Protein AF-A0A0F9PUW6-F1 (afdb_monomer)

Foldseek 3Di:
DWDWDADPPPRAIWIWDDDPVDIDIGGCVVCVVPPPPPPPPDD

Nearest PDB structures (foldseek):
  3fm2-assembly1_B  TM=6.472E-01  e=3.617E+00  Trichormus variabilis ATCC 29413
  8dt6-assembly1_A  TM=7.229E-01  e=6.878E+00  Elizabethkingia anophelis NUHP1
  1txd-assembly1_A  TM=5.606E-01  e=3.617E+00  Homo sapiens
  5wbf-assembly2_B  TM=4.048E-01  e=6.450E+00  Helicobacter pylori 26695

Secondary structure (DSSP, 8-sta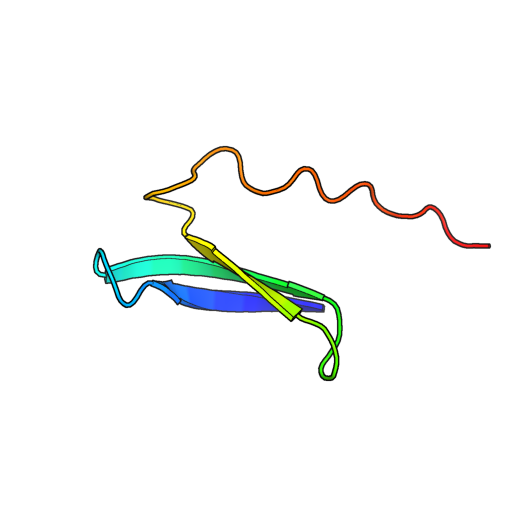te):
-EEEEE-TTTS-EEEEEE-SSSEEEEETTT-TT----------

Sequence (43 aa):
MKRQTICTDCGGTATITGTEDDYEIICNHCDPRGPVVKEKEGE

Mean predicted aligned error: 7.74 Å

Solvent-accessible surface area (backbone atoms only — not comparable to full-atom values): 2803 Å² total; per-residue (Å²): 93,82,49,77,50,69,27,87,88,79,68,36,58,16,43,34,45,41,50,98,93,54,63,47,80,40,34,50,68,88,40,69,80,55,80,84,74,72,77,74,76,84,130

Radius of gyration: 11.21 Å; Cα contacts (8 Å, |Δi|>4): 63; chains: 1; bounding box: 32×16×23 Å

Structure (mmCIF, N/CA/C/O backbone):
data_AF-A0A0F9PUW6-F1
#
_entry.id   AF-A0A0F9PUW6-F1
#
loop_
_atom_site.group_PDB
_atom_site.id
_atom_site.type_symbol
_atom_site.label_atom_id
_atom_site.label_alt_id
_atom_site.label_comp_id
_atom_site.label_asym_id
_atom_site.label_entity_id
_atom_site.label_seq_id
_atom_site.pdbx_PDB_ins_code
_atom_site.Cartn_x
_atom_site.Cartn_y
_atom_site.Cartn_z
_atom_site.occupancy
_atom_site.B_iso_or_equiv
_atom_site.auth_seq_id
_atom_site.auth_comp_id
_atom_site.auth_asym_id
_atom_site.auth_atom_id
_atom_site.pdbx_PDB_model_num
ATOM 1 N N . MET A 1 1 ? -6.441 5.280 8.645 1.00 60.44 1 MET A N 1
ATOM 2 C CA . MET A 1 1 ? -5.212 6.089 8.454 1.00 60.44 1 MET A CA 1
ATOM 3 C C . MET A 1 1 ? -4.689 5.862 7.035 1.00 60.44 1 MET A C 1
ATOM 5 O O . MET A 1 1 ? -4.870 4.763 6.530 1.00 60.44 1 MET A O 1
ATOM 9 N N . LYS A 1 2 ? -4.083 6.862 6.374 1.00 66.56 2 LYS A N 1
ATOM 10 C CA . LYS A 1 2 ? -3.408 6.677 5.071 1.00 66.56 2 LYS A CA 1
ATOM 11 C C . LYS A 1 2 ? -1.891 6.696 5.298 1.00 66.56 2 LYS A C 1
ATOM 13 O O . LYS A 1 2 ? -1.375 7.700 5.781 1.00 66.56 2 LYS A O 1
ATOM 18 N N . ARG A 1 3 ? -1.191 5.597 5.001 1.00 81.12 3 ARG A N 1
ATOM 19 C CA . ARG A 1 3 ? 0.286 5.487 5.058 1.00 81.12 3 ARG A CA 1
ATOM 20 C C . ARG A 1 3 ? 0.819 5.085 3.681 1.00 81.12 3 ARG A C 1
ATOM 22 O O . ARG A 1 3 ? 0.081 4.506 2.897 1.00 81.12 3 ARG A O 1
ATOM 29 N N . GLN A 1 4 ? 2.072 5.396 3.363 1.00 85.25 4 GLN A N 1
ATOM 30 C CA . GLN A 1 4 ? 2.710 4.985 2.104 1.00 85.25 4 GLN A CA 1
ATOM 31 C C . GLN A 1 4 ? 3.814 3.962 2.377 1.00 85.25 4 GLN A C 1
ATOM 33 O O . GLN A 1 4 ? 4.491 4.035 3.399 1.00 85.25 4 GLN A O 1
ATOM 38 N N . THR A 1 5 ? 3.976 3.008 1.466 1.00 87.81 5 THR A N 1
ATOM 39 C CA . THR A 1 5 ? 5.002 1.959 1.496 1.00 87.81 5 THR A CA 1
ATOM 40 C C . THR A 1 5 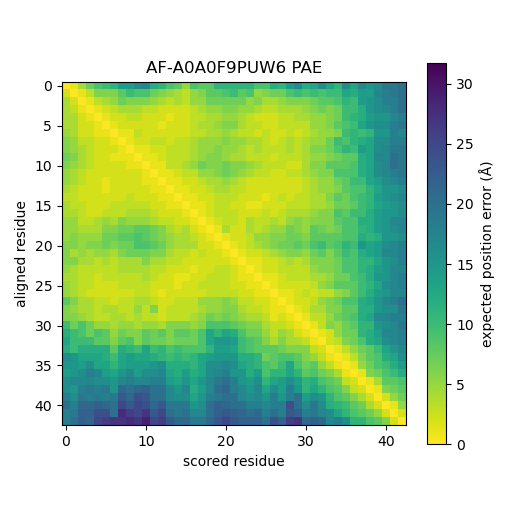? 5.494 1.659 0.076 1.00 87.81 5 THR A C 1
ATOM 42 O O . THR A 1 5 ? 5.072 2.306 -0.884 1.00 87.81 5 THR A O 1
ATOM 45 N N . ILE A 1 6 ? 6.400 0.696 -0.076 1.00 88.81 6 ILE A N 1
ATOM 46 C CA . ILE A 1 6 ? 6.893 0.225 -1.372 1.00 88.81 6 ILE A CA 1
ATOM 47 C C . ILE A 1 6 ? 6.201 -1.092 -1.729 1.00 88.81 6 ILE A C 1
ATOM 49 O O . ILE A 1 6 ? 6.107 -1.999 -0.904 1.00 88.81 6 ILE A O 1
ATOM 53 N N . CYS A 1 7 ? 5.706 -1.194 -2.960 1.00 86.62 7 CYS A N 1
ATOM 54 C CA . CYS A 1 7 ? 5.189 -2.437 -3.515 1.00 86.62 7 CYS A CA 1
ATOM 55 C C . CYS A 1 7 ? 6.345 -3.411 -3.740 1.00 86.62 7 CYS A C 1
ATOM 57 O O . CYS A 1 7 ? 7.308 -3.094 -4.437 1.00 86.62 7 CYS A O 1
ATOM 59 N N . THR A 1 8 ? 6.231 -4.607 -3.178 1.00 86.25 8 THR A N 1
ATOM 60 C CA . THR A 1 8 ? 7.258 -5.647 -3.277 1.00 86.25 8 THR A CA 1
ATOM 61 C C . THR A 1 8 ? 7.374 -6.255 -4.673 1.00 86.25 8 THR A C 1
ATOM 63 O O . THR A 1 8 ? 8.442 -6.745 -5.020 1.00 86.25 8 THR A O 1
ATOM 66 N N . ASP A 1 9 ? 6.315 -6.194 -5.482 1.00 85.44 9 ASP A N 1
ATOM 67 C CA . ASP A 1 9 ? 6.279 -6.799 -6.818 1.00 85.44 9 ASP A CA 1
ATOM 68 C C . ASP A 1 9 ? 6.971 -5.946 -7.887 1.00 85.44 9 ASP A C 1
ATOM 70 O O . ASP A 1 9 ? 7.703 -6.470 -8.723 1.00 85.44 9 ASP A O 1
ATOM 74 N N . CYS A 1 10 ? 6.752 -4.627 -7.879 1.00 88.31 10 CYS A N 1
ATOM 75 C CA . CYS A 1 10 ? 7.264 -3.723 -8.919 1.00 88.31 10 CYS A CA 1
ATOM 76 C C . CYS A 1 10 ? 8.239 -2.655 -8.406 1.00 88.31 10 CYS A C 1
ATOM 78 O O . CYS A 1 10 ? 8.776 -1.889 -9.203 1.00 88.31 10 CYS A O 1
ATOM 80 N N . GLY A 1 11 ? 8.443 -2.551 -7.088 1.00 88.19 11 GLY A N 1
ATOM 81 C CA . GLY A 1 11 ? 9.256 -1.498 -6.468 1.00 88.19 11 GLY A CA 1
ATOM 82 C C . GLY A 1 11 ? 8.626 -0.099 -6.507 1.00 88.19 11 GLY A C 1
ATOM 83 O O . GLY A 1 11 ? 9.254 0.869 -6.084 1.00 88.19 11 GLY A O 1
ATOM 84 N N . GLY A 1 12 ? 7.396 0.030 -7.013 1.00 87.75 12 GLY A N 1
ATOM 85 C CA . GLY A 1 12 ? 6.656 1.288 -7.063 1.00 87.75 12 GLY A CA 1
ATOM 86 C C . GLY A 1 12 ? 6.060 1.692 -5.713 1.00 87.75 12 GLY A C 1
ATOM 87 O O . GLY A 1 12 ? 6.059 0.931 -4.747 1.00 87.75 12 GLY A O 1
ATOM 88 N N . THR A 1 13 ? 5.506 2.901 -5.638 1.00 88.25 13 THR A N 1
ATOM 89 C CA . THR A 1 13 ? 4.844 3.384 -4.420 1.00 88.25 13 THR A CA 1
ATOM 90 C C . THR A 1 13 ? 3.503 2.683 -4.213 1.00 88.25 13 THR A C 1
ATOM 92 O O . THR A 1 13 ? 2.658 2.659 -5.110 1.00 88.25 13 THR A O 1
ATOM 95 N N . ALA A 1 14 ? 3.266 2.191 -3.003 1.00 88.81 14 ALA A N 1
ATOM 96 C CA . ALA A 1 14 ? 1.997 1.640 -2.559 1.00 88.81 14 ALA A CA 1
ATOM 97 C C . ALA A 1 14 ? 1.385 2.483 -1.433 1.00 88.81 14 ALA A C 1
ATOM 99 O O . ALA A 1 14 ? 2.088 3.082 -0.620 1.00 88.81 14 ALA A O 1
ATOM 100 N N . THR A 1 15 ? 0.061 2.530 -1.388 1.00 87.44 15 THR A N 1
ATOM 101 C CA . THR A 1 15 ? -0.715 3.208 -0.354 1.00 87.44 15 THR A CA 1
ATOM 102 C C . THR A 1 15 ? -1.357 2.161 0.542 1.00 87.44 15 THR A C 1
ATOM 104 O O . THR A 1 15 ? -1.965 1.215 0.058 1.00 87.44 15 THR A O 1
ATOM 107 N N . ILE A 1 16 ? -1.221 2.344 1.848 1.00 86.31 16 ILE A N 1
ATOM 108 C CA . ILE A 1 16 ? -1.890 1.560 2.877 1.00 86.31 16 ILE A CA 1
ATOM 109 C C . ILE A 1 16 ? -3.127 2.333 3.330 1.00 86.31 16 ILE A C 1
ATOM 111 O O . ILE A 1 16 ? -3.015 3.48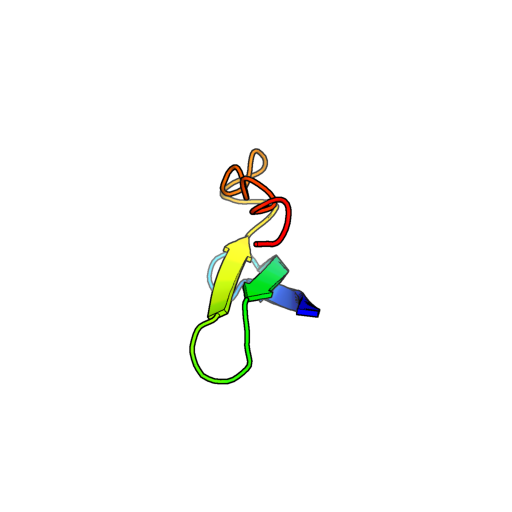5 3.774 1.00 86.31 16 ILE A O 1
ATOM 115 N N . THR A 1 17 ? -4.292 1.704 3.230 1.00 83.88 17 THR A N 1
ATOM 116 C CA . THR A 1 17 ? -5.582 2.262 3.644 1.00 83.88 17 THR A CA 1
ATOM 117 C C . THR A 1 17 ? -6.270 1.323 4.622 1.00 83.88 17 THR A C 1
ATOM 119 O O . THR A 1 17 ? -6.360 0.135 4.353 1.00 83.88 17 THR A O 1
ATOM 122 N N . GLY A 1 18 ? -6.771 1.852 5.738 1.00 81.38 18 GLY A N 1
ATOM 123 C CA . GLY A 1 18 ? -7.509 1.067 6.735 1.00 81.38 18 GLY A CA 1
ATOM 124 C C . GLY A 1 18 ? -7.152 1.434 8.174 1.00 81.38 18 GLY A C 1
ATOM 125 O O . GLY A 1 18 ? -6.652 2.540 8.439 1.00 81.38 18 GLY A O 1
ATOM 126 N N . THR A 1 19 ? -7.448 0.529 9.100 1.00 83.62 19 THR A N 1
ATOM 127 C CA . THR A 1 19 ? -7.048 0.566 10.516 1.00 83.62 19 THR A CA 1
ATOM 128 C C . THR A 1 19 ? -5.831 -0.335 10.745 1.00 83.62 19 THR A C 1
ATOM 130 O O . THR A 1 19 ? -5.350 -0.979 9.823 1.00 83.62 19 THR A O 1
ATOM 133 N N . GLU A 1 20 ? -5.262 -0.345 11.951 1.00 80.44 20 GLU A N 1
ATOM 134 C CA . GLU A 1 20 ? -4.089 -1.190 12.238 1.00 80.44 20 GLU A CA 1
ATOM 135 C C . GLU A 1 20 ? -4.425 -2.690 12.223 1.00 80.44 20 GLU A C 1
ATOM 137 O O . GLU A 1 20 ? -3.582 -3.490 11.823 1.00 80.44 20 GLU A O 1
ATOM 142 N N . ASP A 1 21 ? -5.661 -3.047 12.584 1.00 81.62 21 ASP A N 1
ATOM 143 C CA . ASP A 1 21 ? -6.169 -4.424 12.574 1.00 81.62 21 ASP A CA 1
ATOM 144 C C . ASP A 1 21 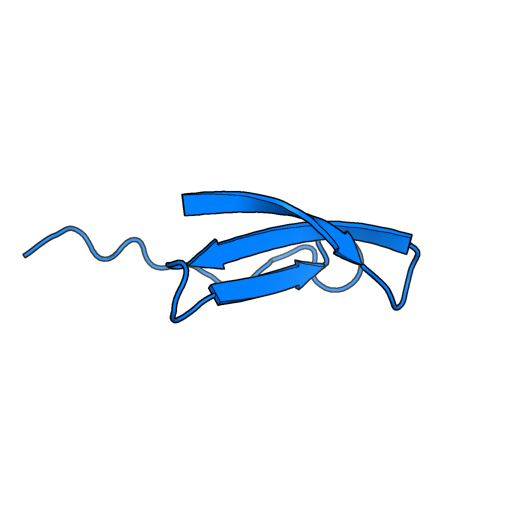? -6.712 -4.874 11.208 1.00 81.62 21 ASP A C 1
ATOM 146 O O . ASP A 1 21 ? -6.763 -6.071 10.937 1.00 81.62 21 ASP A O 1
ATOM 150 N N . ASP A 1 22 ? -7.113 -3.931 10.352 1.00 81.94 22 ASP A N 1
ATOM 151 C CA . ASP A 1 22 ? -7.675 -4.203 9.027 1.00 81.94 22 ASP A CA 1
ATOM 152 C C . ASP A 1 22 ? -7.197 -3.130 8.042 1.00 81.94 22 ASP A C 1
ATOM 154 O O . ASP A 1 22 ? -7.753 -2.029 7.952 1.00 81.94 22 ASP A O 1
ATOM 158 N N . TYR A 1 23 ? -6.101 -3.431 7.341 1.00 81.75 23 TYR A N 1
ATOM 159 C CA . TYR A 1 23 ? -5.549 -2.565 6.306 1.00 81.75 23 TYR A CA 1
ATOM 160 C C . TYR A 1 23 ? -5.369 -3.293 4.982 1.00 81.75 23 TYR A C 1
ATOM 162 O O . TYR A 1 23 ? -5.001 -4.464 4.913 1.00 81.75 23 TYR A O 1
ATOM 170 N N . GLU A 1 24 ? -5.532 -2.527 3.915 1.00 84.50 24 GLU A N 1
ATOM 171 C CA . GLU A 1 24 ? -5.257 -2.927 2.546 1.00 84.50 24 GLU A CA 1
ATOM 172 C C . GLU A 1 24 ? -4.022 -2.182 2.040 1.00 84.50 24 GLU A C 1
ATOM 174 O O . GLU A 1 24 ? -3.856 -0.985 2.293 1.00 84.50 24 GLU A O 1
ATOM 179 N N . ILE A 1 25 ? -3.144 -2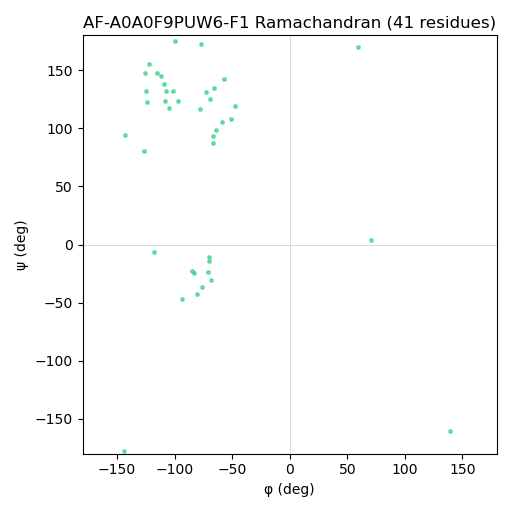.884 1.318 1.00 84.75 25 ILE A N 1
ATOM 180 C CA . ILE A 1 25 ? -1.985 -2.294 0.641 1.00 84.75 25 ILE A CA 1
ATOM 181 C C . ILE A 1 25 ? -2.243 -2.312 -0.858 1.00 84.75 25 ILE A C 1
ATOM 183 O O . ILE A 1 25 ? -2.454 -3.367 -1.449 1.00 84.75 25 ILE A O 1
ATOM 187 N N . ILE A 1 26 ? -2.175 -1.144 -1.483 1.00 85.38 26 ILE A N 1
ATOM 188 C CA . ILE A 1 26 ? -2.519 -0.964 -2.890 1.00 85.38 26 ILE A CA 1
ATOM 189 C C . ILE A 1 26 ? -1.339 -0.347 -3.611 1.00 85.38 26 ILE A C 1
ATOM 191 O O . ILE A 1 26 ? -0.888 0.743 -3.266 1.00 85.38 26 ILE A O 1
ATOM 195 N N . CYS A 1 27 ? -0.841 -1.017 -4.642 1.00 88.00 27 CYS A N 1
ATOM 196 C CA . CYS A 1 27 ? 0.227 -0.471 -5.463 1.00 88.00 27 CYS A CA 1
ATOM 197 C C . CYS A 1 27 ? -0.322 0.564 -6.448 1.00 88.00 27 CYS A C 1
ATOM 199 O O . CYS A 1 27 ? -1.044 0.202 -7.368 1.00 88.00 27 CYS A O 1
ATOM 201 N N . ASN A 1 28 ? 0.101 1.825 -6.332 1.00 82.38 28 ASN A N 1
ATOM 202 C CA . ASN A 1 28 ? -0.349 2.900 -7.227 1.00 82.38 28 ASN A CA 1
ATOM 203 C C . ASN A 1 28 ? 0.214 2.762 -8.657 1.00 82.38 28 ASN A C 1
ATOM 205 O O . ASN A 1 28 ? -0.185 3.499 -9.553 1.00 82.38 28 ASN A O 1
ATOM 209 N N . HIS A 1 29 ? 1.178 1.860 -8.868 1.00 83.25 29 HIS A N 1
ATOM 210 C CA . HIS A 1 29 ? 1.762 1.592 -10.181 1.00 83.25 29 HIS A CA 1
ATOM 211 C C . HIS A 1 29 ? 1.066 0.426 -10.892 1.00 83.25 29 HIS A C 1
ATOM 213 O O . HIS A 1 29 ? 0.710 0.545 -12.061 1.00 83.25 29 HIS A O 1
AT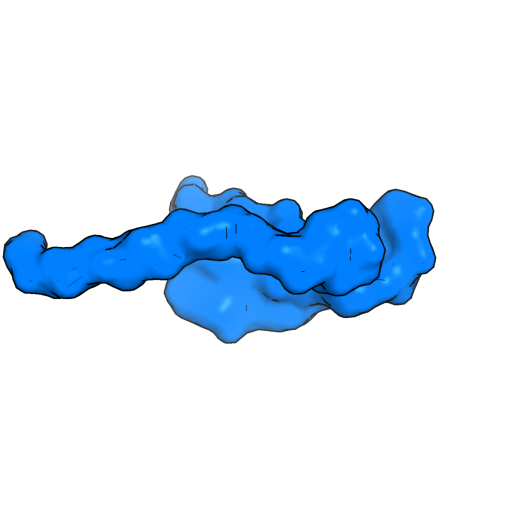OM 219 N N . CYS A 1 30 ? 0.847 -0.687 -10.182 1.00 82.19 30 CYS A N 1
ATOM 220 C CA . CYS A 1 30 ? 0.160 -1.857 -10.733 1.00 82.19 30 CYS A CA 1
ATOM 221 C C . CYS A 1 30 ? -1.355 -1.640 -10.814 1.00 82.19 30 CYS A C 1
ATOM 223 O O . CYS A 1 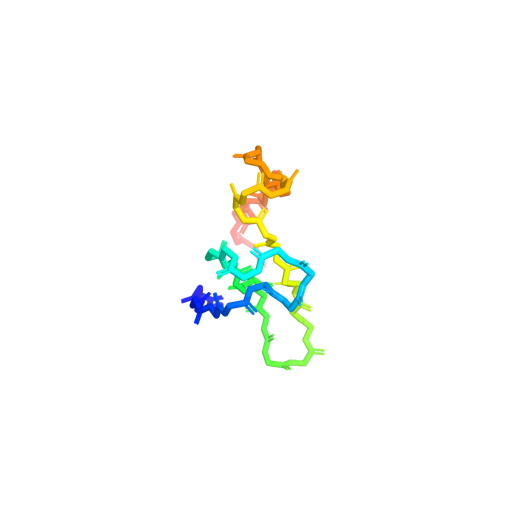30 ? -1.985 -2.079 -11.771 1.00 82.19 30 CYS A O 1
ATOM 225 N N . ASP A 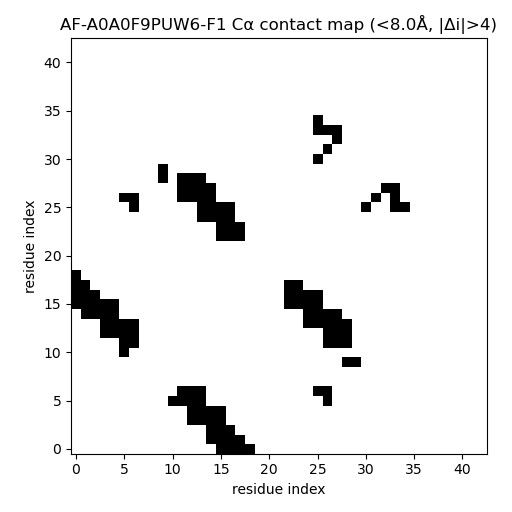1 31 ? -1.922 -0.939 -9.830 1.00 78.94 31 ASP A N 1
ATOM 226 C CA . ASP A 1 31 ? -3.331 -0.574 -9.780 1.00 78.94 31 ASP A CA 1
ATOM 227 C C . ASP A 1 31 ? -3.477 0.947 -9.576 1.00 78.94 31 ASP A C 1
ATOM 229 O O . ASP A 1 31 ? -3.672 1.437 -8.462 1.00 78.94 31 ASP A O 1
ATOM 233 N N . PRO A 1 32 ? -3.339 1.742 -10.655 1.00 69.88 32 PRO A N 1
ATOM 234 C CA . PRO A 1 32 ? -3.348 3.204 -10.569 1.00 69.88 32 PRO A CA 1
ATOM 235 C C . PRO A 1 32 ? -4.722 3.790 -10.236 1.00 69.88 32 PRO A C 1
ATOM 237 O O . PRO A 1 32 ? -4.822 4.971 -9.910 1.00 69.88 32 PRO A O 1
ATOM 240 N N . ARG A 1 33 ? -5.792 2.994 -10.353 1.00 71.50 33 ARG A N 1
ATOM 241 C CA . ARG A 1 33 ? -7.147 3.422 -9.988 1.00 71.50 33 ARG A CA 1
ATOM 242 C C . ARG A 1 33 ? -7.395 3.268 -8.491 1.00 71.50 33 ARG A C 1
ATOM 244 O O . ARG A 1 33 ? -8.212 4.014 -7.959 1.00 71.50 33 ARG A O 1
ATOM 251 N N . GLY A 1 34 ? -6.657 2.369 -7.838 1.00 66.25 34 GLY A N 1
ATOM 252 C CA . GLY A 1 34 ? -6.819 2.026 -6.439 1.00 66.25 34 GLY A CA 1
ATOM 253 C C . GLY A 1 34 ? -8.224 1.498 -6.129 1.00 66.25 34 GLY A C 1
ATOM 254 O O . GLY A 1 34 ? -9.145 1.578 -6.948 1.00 66.25 34 GLY A O 1
A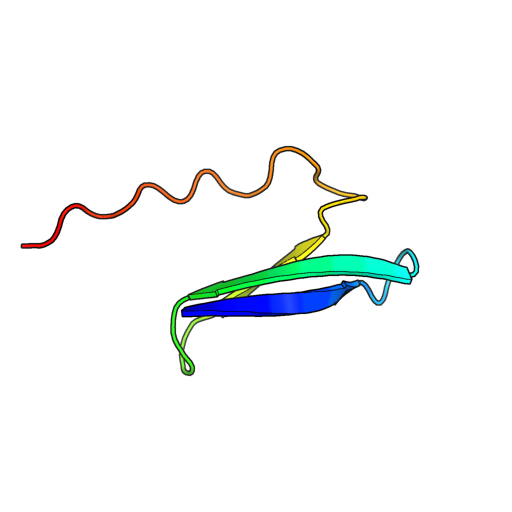TOM 255 N N . PRO A 1 35 ? -8.444 0.948 -4.931 1.00 60.50 35 PRO A N 1
ATOM 256 C CA . PRO A 1 35 ? -9.783 0.652 -4.487 1.00 60.50 35 PRO A CA 1
ATOM 257 C C . PRO A 1 35 ? -10.513 1.976 -4.327 1.00 60.50 35 PRO A C 1
ATOM 259 O O . PRO A 1 35 ? -10.000 2.945 -3.756 1.00 60.50 35 PRO A O 1
ATOM 262 N N . VAL A 1 36 ? -11.741 2.005 -4.833 1.00 57.53 36 VAL A N 1
ATOM 263 C CA . VAL A 1 36 ? -12.689 3.071 -4.535 1.00 57.53 36 VAL A CA 1
ATOM 264 C C . VAL A 1 36 ? -13.023 2.934 -3.057 1.00 57.53 36 VAL A C 1
ATOM 266 O O . VAL A 1 36 ? -13.968 2.241 -2.681 1.00 57.53 36 VAL A O 1
ATOM 269 N N . VAL A 1 37 ? -12.212 3.560 -2.206 1.00 57.03 37 VAL A N 1
ATOM 270 C CA . VAL A 1 37 ? -12.528 3.713 -0.794 1.00 57.03 37 VAL A CA 1
ATOM 271 C C . VAL A 1 37 ? -13.742 4.630 -0.772 1.00 57.03 37 VAL A C 1
ATOM 273 O O . VAL A 1 37 ? -13.612 5.849 -0.865 1.00 57.03 37 VAL A O 1
ATOM 276 N N . LYS A 1 38 ? -14.948 4.051 -0.746 1.00 50.56 38 LYS A N 1
ATOM 277 C CA . LYS A 1 38 ? -16.123 4.801 -0.317 1.00 50.56 38 LYS A CA 1
ATOM 278 C C . LYS A 1 38 ? -15.790 5.231 1.097 1.00 50.56 38 LYS A C 1
ATOM 280 O O . LYS A 1 38 ? -15.754 4.390 1.993 1.00 50.56 38 LYS A O 1
ATOM 285 N N . GLU A 1 39 ? -15.471 6.508 1.276 1.00 53.12 39 GLU A N 1
ATOM 286 C CA . GLU A 1 39 ? -15.493 7.115 2.595 1.00 53.12 39 GLU A CA 1
ATOM 287 C C . GLU A 1 39 ? -16.868 6.754 3.156 1.00 53.12 39 GLU A C 1
ATOM 289 O O . GLU A 1 39 ? -17.893 7.175 2.618 1.00 53.12 39 GLU A O 1
ATOM 294 N N . LYS A 1 40 ? -16.914 5.843 4.136 1.00 48.38 40 LYS A N 1
ATOM 295 C CA . LYS A 1 40 ? -18.118 5.699 4.937 1.00 48.38 40 LYS A CA 1
ATOM 296 C C . LYS A 1 40 ? -18.232 7.033 5.654 1.00 48.38 40 LYS A C 1
ATOM 298 O O . LYS A 1 40 ? -17.494 7.286 6.604 1.00 48.38 40 LYS A O 1
ATOM 303 N N . GLU A 1 41 ? -19.068 7.906 5.103 1.00 44.56 41 GLU A N 1
ATOM 304 C CA . GLU A 1 41 ? -19.627 9.042 5.817 1.00 44.56 41 GLU A CA 1
ATOM 305 C C . GLU A 1 41 ? -20.130 8.472 7.148 1.00 44.56 41 GLU A C 1
ATOM 307 O O . GLU A 1 41 ? -20.849 7.470 7.157 1.00 44.56 41 GLU A O 1
ATOM 312 N N . GLY A 1 42 ? -19.561 8.971 8.244 1.00 50.97 42 GLY A N 1
ATOM 313 C CA . GLY A 1 42 ? -19.720 8.371 9.560 1.00 50.97 42 GLY A CA 1
ATOM 314 C C . GLY A 1 42 ? -21.186 8.256 9.963 1.00 50.97 42 GLY A C 1
ATOM 315 O O . GLY A 1 42 ? -21.970 9.169 9.717 1.00 50.97 42 GLY A O 1
ATOM 316 N N . GLU A 1 43 ? -21.508 7.154 10.631 1.00 37.25 43 GLU A N 1
ATOM 317 C CA . GLU A 1 43 ? -22.699 7.007 11.466 1.00 37.25 43 GLU A CA 1
ATOM 318 C C . GLU A 1 43 ? -22.302 6.289 12.758 1.00 37.25 43 GLU A C 1
ATOM 320 O O . GLU A 1 43 ? -21.508 5.318 12.667 1.00 37.25 43 GLU A O 1
#

Organism: NCBI:txid412755

pLDDT: mean 75.7, std 14.45, range [37.25, 88.81]